Protein AF-A0AA38KMN7-F1 (afdb_monomer)

Nearest PDB structures (foldseek):
  5x11-assembly4_H  TM=2.364E-01  e=4.241E+00  Bacillus spizizenii str. W23
  5x11-assembly4_G  TM=2.340E-01  e=4.500E+00  Bacillus spizizenii str. W23
  3rpu-assembly1_B  TM=2.232E-01  e=5.705E+00  Escherichia coli K-12

Foldseek 3Di:
DDDDDDDDDDDDDDDDDDDDDDDDPDPPDDPPPPPPPDPPPPPPLPQDVLVVVQCVPPVDAALLCQQSVNSVVCVVCVVVFDWDWDDDDVDPGTDIGGDRVSSCVVVVPDPPDSDPPDQPVRLLRSLVRLLQSQLVVAPVRCPGPSNVVSCVPRVPLVPDPCSNVPPDD

Structure (mmCIF, N/CA/C/O backbone):
data_AF-A0AA38KMN7-F1
#
_entry.id   AF-A0AA38KMN7-F1
#
loop_
_atom_site.group_PDB
_atom_site.id
_atom_site.type_symbol
_atom_site.label_atom_id
_atom_site.label_alt_id
_atom_site.label_comp_id
_atom_site.label_asym_id
_atom_site.label_entity_id
_atom_site.label_seq_id
_atom_site.pdbx_PDB_ins_code
_atom_site.Cartn_x
_atom_site.Cartn_y
_atom_site.Cartn_z
_atom_site.occupancy
_atom_site.B_iso_or_equiv
_atom_site.auth_seq_id
_atom_site.auth_comp_id
_atom_site.auth_asym_id
_atom_site.auth_atom_id
_atom_site.pdbx_PDB_model_num
ATOM 1 N N . MET A 1 1 ? 8.235 51.563 -58.620 1.00 42.62 1 MET A N 1
ATOM 2 C CA . MET A 1 1 ? 7.750 52.907 -58.249 1.00 42.62 1 MET A CA 1
ATOM 3 C C . MET A 1 1 ? 6.509 52.682 -57.406 1.00 42.62 1 MET A C 1
ATOM 5 O O . MET A 1 1 ? 5.673 51.881 -57.804 1.00 42.62 1 MET A O 1
ATOM 9 N N . ASN A 1 2 ? 6.554 53.211 -56.188 1.00 40.03 2 ASN A N 1
ATOM 10 C CA . ASN A 1 2 ? 5.816 52.773 -55.005 1.00 40.03 2 ASN A CA 1
ATOM 11 C C . ASN A 1 2 ? 4.411 53.371 -54.884 1.00 40.03 2 ASN A C 1
ATOM 13 O O . ASN A 1 2 ? 4.081 54.336 -55.563 1.00 40.03 2 ASN A O 1
ATOM 17 N N . GLU A 1 3 ? 3.700 52.816 -53.896 1.00 32.12 3 GLU A N 1
ATOM 18 C CA . GLU A 1 3 ? 2.621 53.444 -53.123 1.00 32.12 3 GLU A CA 1
ATOM 19 C C . GLU A 1 3 ? 1.253 53.500 -53.803 1.00 32.12 3 GLU A C 1
ATOM 21 O O . GLU A 1 3 ? 0.739 54.541 -54.200 1.00 32.12 3 GLU A O 1
ATOM 26 N N . ALA A 1 4 ? 0.627 52.319 -53.826 1.00 40.41 4 ALA A N 1
ATOM 27 C CA . ALA A 1 4 ? -0.819 52.154 -53.847 1.00 40.41 4 ALA A CA 1
ATOM 28 C C . ALA A 1 4 ? -1.453 52.866 -52.637 1.00 40.41 4 ALA A C 1
ATOM 30 O O . ALA A 1 4 ? -1.522 52.346 -51.526 1.00 40.41 4 ALA A O 1
ATOM 31 N N . GLU A 1 5 ? -1.811 54.121 -52.875 1.00 42.56 5 GLU A N 1
ATOM 32 C CA . GLU A 1 5 ? -3.175 54.629 -52.783 1.00 42.56 5 GLU A CA 1
ATOM 33 C C . GLU A 1 5 ? -4.096 54.053 -51.694 1.00 42.56 5 GLU A C 1
ATOM 35 O O . GLU A 1 5 ? -4.617 52.944 -51.764 1.00 42.56 5 GLU A O 1
ATOM 40 N N . MET A 1 6 ? -4.431 54.980 -50.797 1.00 40.53 6 MET A N 1
ATOM 41 C CA . MET A 1 6 ? -5.802 55.314 -50.413 1.00 40.53 6 MET A CA 1
ATOM 42 C C . MET A 1 6 ? -6.586 54.296 -49.586 1.00 40.53 6 MET A C 1
ATOM 44 O O . MET A 1 6 ? -7.405 53.505 -50.046 1.00 40.53 6 MET A O 1
ATOM 48 N N . GLN A 1 7 ? -6.474 54.541 -48.284 1.00 36.19 7 GLN A N 1
ATOM 49 C CA . GLN A 1 7 ? -7.618 54.619 -47.386 1.00 36.19 7 GLN A CA 1
ATOM 50 C C . GLN A 1 7 ? -8.890 55.184 -48.059 1.00 36.19 7 GLN A C 1
ATOM 52 O O . GLN A 1 7 ? -8.875 56.278 -48.618 1.00 36.19 7 GLN A O 1
ATOM 57 N N . GLY A 1 8 ? -10.013 54.494 -47.838 1.00 34.53 8 GLY A N 1
ATOM 58 C CA . GLY A 1 8 ? -11.293 55.135 -47.526 1.00 34.53 8 GLY A CA 1
ATOM 59 C C . GLY A 1 8 ? -12.229 55.476 -48.689 1.00 34.53 8 GLY A C 1
ATOM 60 O O . GLY A 1 8 ? -12.079 56.507 -49.334 1.00 34.53 8 GLY A O 1
ATOM 61 N N . LYS A 1 9 ? -13.293 54.675 -48.836 1.00 37.09 9 LYS A N 1
ATOM 62 C CA . LYS A 1 9 ? -14.681 55.083 -49.164 1.00 37.09 9 LYS A CA 1
ATOM 63 C C . LYS A 1 9 ? -15.551 53.820 -49.150 1.00 37.09 9 LYS A C 1
ATOM 65 O O . LYS A 1 9 ? -15.347 52.914 -49.942 1.00 37.09 9 LYS A O 1
ATOM 70 N N . LEU A 1 10 ? -16.310 53.576 -48.085 1.00 33.34 10 LEU A N 1
ATOM 71 C CA . LEU A 1 10 ? -17.665 54.094 -47.861 1.00 33.34 10 LEU A CA 1
ATOM 72 C C . LEU A 1 10 ? -18.631 53.708 -48.997 1.00 33.34 10 LEU A C 1
ATOM 74 O O . LEU A 1 10 ? -18.662 54.369 -50.025 1.00 33.34 10 LEU A O 1
ATOM 78 N N . LEU A 1 11 ? -19.372 52.625 -48.726 1.00 37.22 11 LEU A N 1
ATOM 79 C CA . LEU A 1 11 ? -20.809 52.382 -48.942 1.00 37.22 11 LEU A CA 1
ATOM 80 C C . LEU A 1 11 ? -21.516 52.912 -50.201 1.00 37.22 11 LEU A C 1
ATOM 82 O O . LEU A 1 11 ? -21.363 54.064 -50.587 1.00 37.22 11 LEU A O 1
ATOM 86 N N . SER A 1 12 ? -22.497 52.092 -50.619 1.00 32.94 12 SER A N 1
ATOM 87 C CA . SER A 1 12 ? -23.646 52.357 -51.511 1.00 32.94 12 SER A CA 1
ATOM 88 C C . SER A 1 12 ? -23.456 51.695 -52.884 1.00 32.94 12 SER A C 1
ATOM 90 O O . SER A 1 12 ? -22.410 51.853 -53.491 1.00 32.94 12 SER A O 1
ATOM 92 N N . GLN A 1 13 ? -24.362 50.892 -53.444 1.00 34.06 13 GLN A N 1
ATOM 93 C CA . GLN A 1 13 ? -25.831 50.910 -53.438 1.00 34.06 13 GLN A CA 1
ATOM 94 C C . GLN A 1 13 ? -26.278 49.524 -53.974 1.00 34.06 13 GLN A C 1
ATOM 96 O O . GLN A 1 13 ? -25.693 49.028 -54.928 1.00 34.06 13 GLN A O 1
ATOM 101 N N . MET A 1 14 ? -27.095 48.756 -53.253 1.00 33.84 14 MET A N 1
ATOM 102 C CA . MET A 1 14 ? -28.561 48.649 -53.372 1.00 33.84 14 MET A CA 1
ATOM 103 C C . MET A 1 14 ? -29.121 47.782 -54.518 1.00 33.84 14 MET A C 1
ATOM 105 O O . MET A 1 14 ? -28.793 47.958 -55.682 1.00 33.84 14 MET A O 1
ATOM 109 N N . ALA A 1 15 ? -30.119 46.991 -54.099 1.00 31.84 15 ALA A N 1
ATOM 110 C CA . ALA A 1 15 ? -31.251 46.418 -54.832 1.00 31.84 15 ALA A CA 1
ATOM 111 C C . ALA A 1 15 ? -31.079 45.037 -55.495 1.00 31.84 15 ALA A C 1
ATOM 113 O O . ALA A 1 15 ? -30.426 44.872 -56.516 1.00 31.84 15 ALA A O 1
ATOM 114 N N . GLY A 1 16 ? -31.804 44.059 -54.943 1.00 29.39 16 GLY A N 1
ATOM 115 C CA . GLY A 1 16 ? -32.098 42.787 -55.598 1.00 29.39 16 GLY A CA 1
ATOM 116 C C . GLY A 1 16 ? -32.792 41.816 -54.652 1.00 29.39 16 GLY A C 1
ATOM 117 O O . GLY A 1 16 ? -32.138 41.160 -53.852 1.00 29.39 16 GLY A O 1
ATOM 118 N N . ALA A 1 17 ? -34.123 41.779 -54.702 1.00 33.59 17 ALA A N 1
ATOM 119 C CA . ALA A 1 17 ? -34.976 40.922 -53.890 1.00 33.59 17 ALA A CA 1
ATOM 120 C C . ALA A 1 17 ? -34.767 39.417 -54.158 1.00 33.59 17 ALA A C 1
ATOM 122 O O . ALA A 1 17 ? -34.428 38.998 -55.261 1.00 33.59 17 ALA A O 1
ATOM 123 N N . ASN A 1 18 ? -35.028 38.632 -53.112 1.00 38.75 18 ASN A N 1
ATOM 124 C CA . ASN A 1 18 ? -35.025 37.169 -53.048 1.00 38.75 18 ASN A CA 1
ATOM 125 C C . ASN A 1 18 ? -36.004 36.541 -54.070 1.00 38.75 18 ASN A C 1
ATOM 1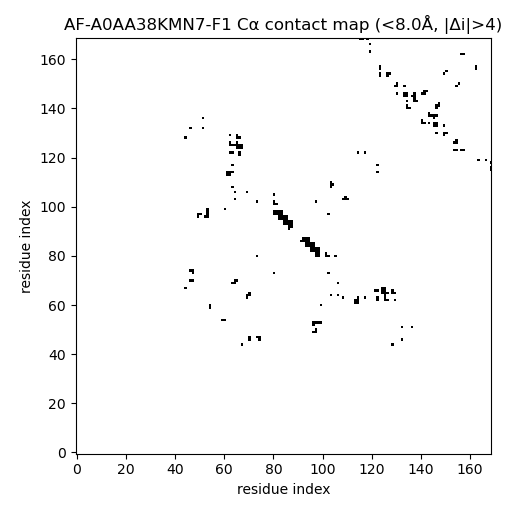27 O O . ASN A 1 18 ? -37.079 37.104 -54.299 1.00 38.75 18 ASN A O 1
ATOM 131 N N . PRO A 1 19 ? -35.727 35.325 -54.569 1.00 40.94 19 PRO A N 1
ATOM 132 C CA . PRO A 1 19 ? -36.668 34.258 -54.240 1.00 40.94 19 PRO A CA 1
ATOM 133 C C . PRO A 1 19 ? -35.997 32.931 -53.861 1.00 40.94 19 PRO A C 1
ATOM 135 O O . PRO A 1 19 ? -34.820 32.680 -54.088 1.00 40.94 19 PRO A O 1
ATOM 138 N N . ALA A 1 20 ? -36.821 32.118 -53.212 1.00 40.09 20 ALA A N 1
ATOM 139 C CA . ALA A 1 20 ? -36.508 30.957 -52.400 1.00 40.09 20 ALA A CA 1
ATOM 140 C C . ALA A 1 20 ? -35.994 29.709 -53.145 1.00 40.09 20 ALA A C 1
ATOM 142 O O . ALA A 1 20 ? -36.141 29.585 -54.357 1.00 40.09 20 ALA A O 1
ATOM 143 N N . ALA A 1 21 ? -35.575 28.747 -52.306 1.00 37.12 21 ALA A N 1
ATOM 144 C CA . ALA A 1 21 ? -35.246 27.340 -52.565 1.00 37.12 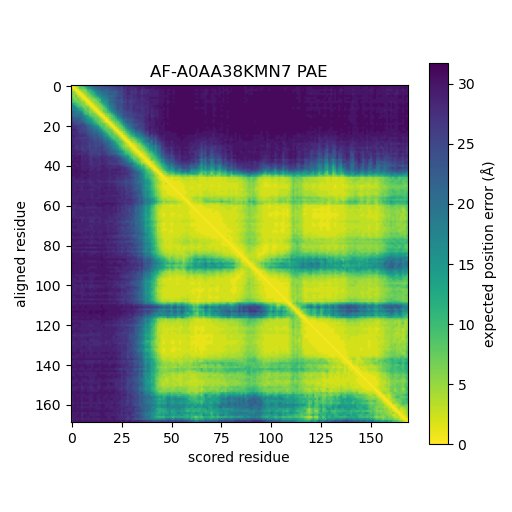21 ALA A CA 1
ATOM 145 C C . ALA A 1 21 ? -33.862 27.138 -53.217 1.00 37.12 21 ALA A C 1
ATOM 147 O O . ALA A 1 21 ? -33.531 27.760 -54.209 1.00 37.12 21 ALA A O 1
ATOM 148 N N . ASP A 1 22 ? -32.957 26.317 -52.689 1.00 34.12 22 ASP A N 1
ATOM 149 C CA . ASP A 1 22 ? -33.220 24.966 -52.223 1.00 34.12 22 ASP A CA 1
ATOM 150 C C . ASP A 1 22 ? -32.118 24.429 -51.291 1.00 34.12 22 ASP A C 1
ATOM 152 O O . ASP A 1 22 ? -31.013 24.955 -51.176 1.00 34.12 22 ASP A O 1
ATOM 156 N N . ARG A 1 23 ? -32.481 23.357 -50.598 1.00 44.16 23 ARG A N 1
ATOM 157 C CA . ARG A 1 23 ? -31.772 22.652 -49.525 1.00 44.16 23 ARG A CA 1
ATOM 158 C C . ARG A 1 23 ? -30.311 22.277 -49.834 1.00 44.16 23 ARG A C 1
ATOM 160 O O . ARG A 1 23 ? -30.047 21.553 -50.786 1.00 44.16 23 ARG A O 1
ATOM 167 N N . ALA A 1 24 ? -29.421 22.534 -48.874 1.00 36.22 24 ALA A N 1
ATOM 168 C CA . ALA A 1 24 ? -28.337 21.608 -48.532 1.00 36.22 24 ALA A CA 1
ATOM 169 C C . ALA A 1 24 ? -28.019 21.716 -47.034 1.00 36.22 24 ALA A C 1
ATOM 171 O O . ALA A 1 24 ? -27.332 22.617 -46.562 1.00 36.22 24 ALA A O 1
ATOM 172 N N . ASN A 1 25 ? -28.581 20.779 -46.278 1.00 46.81 25 ASN A N 1
ATOM 173 C CA . ASN A 1 25 ? -28.380 20.609 -44.849 1.00 46.81 25 ASN A CA 1
ATOM 174 C C . ASN A 1 25 ? -27.016 19.927 -44.635 1.00 46.81 25 ASN A C 1
ATOM 176 O O . ASN A 1 25 ? -26.953 18.714 -44.456 1.00 46.81 25 ASN A O 1
ATOM 180 N N . SER A 1 26 ? -25.916 20.677 -44.726 1.00 42.91 26 SER A N 1
ATOM 181 C CA . SER A 1 26 ? -24.588 20.167 -44.372 1.00 42.91 26 SER A CA 1
ATOM 182 C C . SER A 1 26 ? -24.282 20.573 -42.938 1.00 42.91 26 SER A C 1
ATOM 184 O O . SER A 1 26 ? -23.766 21.660 -42.684 1.00 42.91 26 SER A O 1
ATOM 186 N N . LYS A 1 27 ? -24.623 19.697 -41.988 1.00 53.38 27 LYS A N 1
ATOM 187 C CA . LYS A 1 27 ? -24.050 19.752 -40.641 1.00 53.38 27 LYS A CA 1
ATOM 188 C C . LYS A 1 27 ? -22.546 19.521 -40.790 1.00 53.38 27 LYS A C 1
ATOM 190 O O . LYS A 1 27 ? -22.113 18.377 -40.892 1.00 53.38 27 LYS A O 1
ATOM 195 N N . LEU A 1 28 ? -21.768 20.600 -40.861 1.00 47.75 28 LEU A N 1
ATOM 196 C CA . LEU A 1 28 ? -20.337 20.537 -40.588 1.00 47.75 28 LEU A CA 1
ATOM 197 C C . LEU A 1 28 ? -20.199 19.965 -39.176 1.00 47.75 28 LEU A C 1
ATOM 199 O O . LEU A 1 28 ? -20.682 20.570 -38.222 1.00 47.75 28 LEU A O 1
ATOM 203 N N . MET A 1 29 ? -19.642 18.760 -39.063 1.00 51.09 29 MET A N 1
ATOM 204 C CA . MET A 1 29 ? -19.222 18.255 -37.763 1.00 51.09 29 MET A CA 1
ATOM 205 C C . MET A 1 29 ? -18.101 19.157 -37.264 1.00 51.09 29 MET A C 1
ATOM 207 O O . MET A 1 29 ? -17.187 19.482 -38.028 1.00 51.09 29 MET A O 1
ATOM 211 N N . ASP A 1 30 ? -18.193 19.560 -36.000 1.00 51.88 30 ASP A N 1
ATOM 212 C CA . ASP A 1 30 ? -17.097 20.238 -35.325 1.00 51.88 30 ASP A CA 1
ATOM 213 C C . ASP A 1 30 ? -15.829 19.374 -35.442 1.00 51.88 30 ASP A C 1
ATOM 215 O O . ASP A 1 30 ? -15.923 18.139 -35.395 1.00 51.88 30 ASP A O 1
ATOM 219 N N . PRO A 1 31 ? -14.646 19.982 -35.641 1.00 49.62 31 PRO A N 1
ATOM 220 C CA . PRO A 1 31 ? -13.407 19.230 -35.726 1.00 49.62 31 PRO A CA 1
ATOM 221 C C . PRO A 1 31 ? -13.251 18.391 -34.458 1.00 49.62 31 PRO A C 1
ATOM 223 O O . PRO A 1 31 ? -13.385 18.903 -33.345 1.00 49.62 31 PRO A O 1
ATOM 226 N N . ILE A 1 32 ? -12.986 17.095 -34.639 1.00 54.16 32 ILE A N 1
ATOM 227 C CA . ILE A 1 32 ? -12.626 16.199 -33.544 1.00 54.16 32 ILE A CA 1
ATOM 228 C C . ILE A 1 32 ? -11.346 16.774 -32.947 1.00 54.16 32 ILE A C 1
ATOM 230 O O . ILE A 1 32 ? -10.268 16.655 -33.525 1.00 54.16 32 ILE A O 1
ATOM 234 N N . VAL A 1 33 ? -11.480 17.454 -31.812 1.00 51.53 33 VAL A N 1
ATOM 235 C CA . VAL A 1 33 ? -10.340 17.776 -30.969 1.00 51.53 33 VAL A CA 1
ATOM 236 C C . VAL A 1 33 ? -9.884 16.431 -30.432 1.00 51.53 33 VAL A C 1
ATOM 238 O O . VAL A 1 33 ? -10.534 15.861 -29.555 1.00 51.53 33 VAL A O 1
ATOM 241 N N . GLU A 1 34 ? -8.813 15.881 -31.003 1.00 48.66 34 GLU A N 1
ATOM 242 C CA . GLU A 1 34 ? -8.078 14.819 -30.332 1.00 48.66 34 GLU A CA 1
ATOM 243 C C . GLU A 1 34 ? -7.700 15.370 -28.962 1.00 48.66 34 GLU A C 1
ATOM 245 O O . GLU A 1 34 ? -6.890 16.293 -28.834 1.00 48.66 34 GLU A O 1
ATOM 250 N N . HIS A 1 35 ? -8.353 14.846 -27.927 1.00 43.66 35 HIS A N 1
ATOM 251 C CA . HIS A 1 35 ? -7.867 15.001 -26.575 1.00 43.66 35 HIS A CA 1
ATOM 252 C C . HIS A 1 35 ? -6.520 14.284 -26.551 1.00 43.66 35 HIS A C 1
ATOM 254 O O . HIS A 1 35 ? -6.450 13.065 -26.417 1.00 43.66 35 HIS A O 1
ATOM 260 N N . VAL A 1 36 ? -5.448 15.045 -26.758 1.00 41.97 36 VAL A N 1
ATOM 261 C CA . VAL A 1 36 ? -4.100 14.597 -26.441 1.00 41.97 36 VAL A CA 1
ATOM 262 C C . VAL A 1 36 ? -4.098 14.433 -24.928 1.00 41.97 36 VAL A C 1
ATOM 264 O O . VAL A 1 36 ? -4.001 15.412 -24.186 1.00 41.97 36 VAL A O 1
ATOM 267 N N . GLU A 1 37 ? -4.336 13.208 -24.467 1.00 46.44 37 GLU A N 1
ATOM 268 C CA . GLU A 1 37 ? -4.103 12.851 -23.077 1.00 46.44 37 GLU A CA 1
ATOM 269 C C . GLU A 1 37 ? -2.630 13.139 -22.796 1.00 46.44 37 GLU A C 1
ATOM 271 O O . GLU A 1 37 ? -1.741 12.590 -23.447 1.00 46.44 37 GLU A O 1
ATOM 276 N N . ASP A 1 38 ? -2.377 14.074 -21.882 1.00 38.91 38 ASP A N 1
ATOM 277 C CA . ASP A 1 38 ? -1.032 14.417 -21.452 1.00 38.91 38 ASP A CA 1
ATOM 278 C C . ASP A 1 38 ? -0.374 13.145 -20.886 1.00 38.91 38 ASP A C 1
ATOM 280 O O . ASP A 1 38 ? -0.834 12.631 -19.863 1.00 38.91 38 ASP A O 1
ATOM 284 N N . PRO A 1 39 ? 0.699 12.614 -21.500 1.00 45.31 39 PRO A N 1
ATOM 285 C CA . PRO A 1 39 ? 1.374 11.418 -21.002 1.00 45.31 39 PRO A CA 1
ATOM 286 C C . PRO A 1 39 ? 2.034 11.641 -19.629 1.00 45.31 39 PRO A C 1
ATOM 288 O O . PRO A 1 39 ? 2.507 10.687 -19.010 1.00 45.31 39 PRO A O 1
ATOM 291 N N . THR A 1 40 ? 2.061 12.883 -19.127 1.00 40.91 40 THR A N 1
ATOM 292 C CA . THR A 1 40 ? 2.490 13.231 -17.768 1.00 40.91 40 THR A CA 1
ATOM 293 C C . THR A 1 40 ? 1.343 13.372 -16.769 1.00 40.91 40 THR A C 1
ATOM 295 O O . THR A 1 40 ? 1.611 13.556 -15.575 1.00 40.91 40 THR A O 1
ATOM 298 N N . ALA A 1 41 ? 0.082 13.232 -17.201 1.00 38.81 41 ALA A N 1
ATOM 299 C CA . ALA A 1 41 ? -1.056 13.157 -16.299 1.00 38.81 41 ALA A CA 1
ATOM 300 C C . ALA A 1 41 ? -0.879 11.933 -15.399 1.00 38.81 41 ALA A C 1
ATOM 302 O O . ALA A 1 41 ? -1.133 10.787 -15.772 1.00 38.81 41 ALA A O 1
ATOM 303 N N . VAL A 1 42 ? -0.393 12.184 -14.186 1.00 48.19 42 VAL A N 1
ATOM 304 C CA . VAL A 1 42 ? -0.304 11.182 -13.139 1.00 48.19 42 VAL A CA 1
ATOM 305 C C . VAL A 1 42 ? -1.721 10.681 -12.914 1.00 48.19 42 VAL A C 1
ATOM 307 O O . VAL A 1 42 ? -2.512 11.364 -12.268 1.00 48.19 42 VAL A O 1
ATOM 310 N N . ILE A 1 43 ? -2.044 9.493 -13.434 1.00 49.81 43 ILE A N 1
ATOM 311 C CA . ILE A 1 43 ? -3.249 8.776 -13.029 1.00 49.81 43 ILE A CA 1
ATOM 312 C C . ILE A 1 43 ? -3.146 8.679 -11.510 1.00 49.81 43 ILE A C 1
ATOM 314 O O . ILE A 1 43 ? -2.251 8.009 -10.970 1.00 49.81 43 ILE A O 1
ATOM 318 N N . GLU A 1 44 ? -3.981 9.447 -10.810 1.00 59.88 44 GLU A N 1
ATOM 319 C CA . GLU A 1 44 ? -3.976 9.451 -9.361 1.00 59.88 44 GLU A CA 1
ATOM 320 C C . GLU A 1 44 ? -4.539 8.104 -8.925 1.00 59.88 44 GLU A C 1
ATOM 322 O O . GLU A 1 44 ? -5.748 7.875 -8.880 1.00 59.88 44 GLU A O 1
ATOM 327 N N . VAL A 1 45 ? -3.635 7.169 -8.644 1.00 66.69 45 VAL A N 1
ATOM 328 C CA . VAL A 1 45 ? -3.999 5.904 -8.025 1.00 66.69 45 VAL A CA 1
ATOM 329 C C . VAL A 1 45 ? -4.654 6.240 -6.689 1.00 66.69 45 VAL A C 1
ATOM 331 O O . VAL A 1 45 ? -4.007 6.692 -5.744 1.00 66.69 45 VAL A O 1
ATOM 334 N N . ASN A 1 46 ? -5.974 6.071 -6.641 1.00 82.25 46 ASN A N 1
ATOM 335 C CA . ASN A 1 46 ? -6.780 6.358 -5.464 1.00 82.25 46 ASN A CA 1
ATOM 336 C C . ASN A 1 46 ? -6.570 5.251 -4.419 1.00 82.25 46 ASN A C 1
ATOM 338 O O . ASN A 1 46 ? -7.244 4.216 -4.431 1.00 82.25 46 ASN A O 1
ATOM 342 N N . ILE A 1 47 ? -5.576 5.439 -3.556 1.00 89.06 47 ILE A N 1
ATOM 343 C CA . ILE A 1 47 ? -5.257 4.507 -2.474 1.00 89.06 47 ILE A CA 1
ATOM 344 C C . ILE A 1 47 ? -6.352 4.612 -1.399 1.00 89.06 47 ILE A C 1
ATOM 346 O O . ILE A 1 47 ? -6.568 5.709 -0.878 1.00 89.06 47 ILE A O 1
ATOM 350 N N . PRO A 1 48 ? -7.045 3.510 -1.043 1.00 90.75 48 PRO A N 1
ATOM 351 C CA . PRO A 1 48 ? -8.108 3.548 -0.043 1.00 90.75 48 PRO A CA 1
ATOM 352 C C . PRO A 1 48 ? -7.639 4.158 1.283 1.00 90.75 48 PRO A C 1
ATOM 354 O O . PRO A 1 48 ? -6.639 3.722 1.855 1.00 90.75 48 PRO A O 1
ATOM 357 N N . HIS A 1 49 ? -8.389 5.130 1.811 1.00 90.00 49 HIS A N 1
ATOM 358 C CA . HIS A 1 49 ? -8.071 5.798 3.079 1.00 90.00 49 HIS A CA 1
ATOM 359 C C . HIS A 1 49 ? -7.893 4.805 4.245 1.00 90.00 49 HIS A C 1
ATOM 361 O O . HIS A 1 49 ? -7.038 4.985 5.107 1.00 90.00 49 HIS A O 1
ATOM 367 N N . GLN A 1 50 ? -8.624 3.692 4.226 1.00 91.12 50 GLN A N 1
ATOM 368 C CA . GLN A 1 50 ? -8.532 2.620 5.213 1.00 91.12 50 GLN A CA 1
ATOM 369 C C . GLN A 1 50 ? -7.136 1.977 5.277 1.00 91.12 50 GLN A C 1
ATOM 371 O O . GLN A 1 50 ? -6.734 1.518 6.345 1.00 91.12 50 GLN A O 1
ATOM 376 N N . LEU A 1 51 ? -6.372 1.974 4.175 1.00 92.81 51 LEU A N 1
ATOM 377 C CA . LEU A 1 51 ? -4.973 1.533 4.192 1.00 92.81 51 LEU A CA 1
ATOM 378 C C . LEU A 1 51 ? -4.085 2.523 4.959 1.00 92.81 51 LEU A C 1
ATOM 380 O O . LEU A 1 51 ? -3.184 2.095 5.678 1.00 92.81 51 LEU A O 1
ATOM 384 N N . HIS A 1 52 ? -4.363 3.830 4.872 1.00 90.25 52 HIS A N 1
ATOM 385 C CA . HIS A 1 52 ? -3.658 4.842 5.666 1.00 90.25 52 HIS A CA 1
ATOM 386 C C . HIS A 1 52 ? -3.950 4.682 7.162 1.00 90.25 52 HIS A C 1
ATOM 388 O O . HIS A 1 52 ? -3.020 4.726 7.967 1.00 90.25 52 HIS A O 1
ATOM 394 N N . GLU A 1 53 ? -5.210 4.434 7.533 1.00 88.50 53 GLU A N 1
ATOM 395 C CA . GLU A 1 53 ? -5.591 4.166 8.925 1.00 88.50 53 GLU A CA 1
ATOM 396 C C . GLU A 1 53 ? -4.943 2.884 9.457 1.00 88.50 53 GLU A C 1
ATOM 398 O O . GLU A 1 53 ? -4.353 2.889 10.537 1.00 88.50 53 GLU A O 1
ATOM 403 N N . MET A 1 54 ? -4.964 1.802 8.676 1.00 89.56 54 MET A N 1
ATOM 404 C CA . MET A 1 54 ? -4.305 0.544 9.033 1.00 89.56 54 MET A CA 1
ATOM 405 C C . MET A 1 54 ? -2.792 0.732 9.241 1.00 89.56 54 MET A C 1
ATOM 407 O O . MET A 1 54 ? -2.224 0.221 10.210 1.00 89.56 54 MET A O 1
ATOM 411 N N . ALA A 1 55 ? -2.125 1.512 8.389 1.00 89.81 55 ALA A N 1
ATOM 412 C CA . ALA A 1 55 ? -0.687 1.748 8.498 1.00 89.81 55 ALA A CA 1
ATOM 413 C C . ALA A 1 55 ? -0.276 2.609 9.704 1.00 89.81 55 ALA A C 1
ATOM 415 O O . ALA A 1 55 ? 0.910 2.705 10.010 1.00 89.81 55 ALA A O 1
ATOM 416 N N . LYS A 1 56 ? -1.212 3.217 10.443 1.00 85.94 56 LYS A N 1
ATOM 417 C CA . LYS A 1 56 ? -0.894 3.803 11.759 1.00 85.94 56 LYS A CA 1
ATOM 418 C C . LYS A 1 56 ? -0.511 2.731 12.792 1.00 85.94 56 LYS A C 1
ATOM 420 O O . LYS A 1 56 ? 0.156 3.051 13.769 1.00 85.94 56 LYS A O 1
ATOM 425 N N . TYR A 1 57 ? -0.897 1.473 12.559 1.00 82.31 57 TYR A N 1
ATOM 426 C CA . TYR A 1 57 ? -0.681 0.342 13.471 1.00 82.31 57 TYR A CA 1
ATOM 427 C C . TYR A 1 57 ? 0.326 -0.669 12.952 1.00 82.31 57 TYR A C 1
ATOM 429 O O . TYR A 1 57 ? 1.070 -1.267 13.727 1.00 82.31 57 TYR A O 1
ATOM 437 N N . HIS A 1 58 ? 0.355 -0.858 11.638 1.00 80.94 58 HIS A N 1
ATOM 438 C CA . HIS A 1 58 ? 1.331 -1.719 10.998 1.00 80.94 58 HIS A CA 1
ATOM 439 C C . HIS A 1 58 ? 2.570 -0.902 10.643 1.00 80.94 58 HIS A C 1
ATOM 441 O O . HIS A 1 58 ? 2.494 0.068 9.891 1.00 80.94 58 HIS A O 1
ATOM 447 N N . ARG A 1 59 ? 3.731 -1.313 11.174 1.00 74.06 59 ARG A N 1
ATOM 448 C CA . ARG A 1 59 ? 5.026 -0.685 10.856 1.00 74.06 59 ARG A CA 1
ATOM 449 C C . ARG A 1 59 ? 5.327 -0.742 9.354 1.00 74.06 59 ARG A C 1
ATOM 451 O O . ARG A 1 59 ? 5.993 0.151 8.844 1.00 74.06 59 ARG A O 1
ATOM 458 N N . TYR A 1 60 ? 4.838 -1.778 8.680 1.00 81.69 60 TYR A N 1
ATOM 459 C CA . TYR A 1 60 ? 5.070 -2.043 7.270 1.00 81.69 60 TYR A CA 1
ATOM 460 C C . TYR A 1 60 ? 3.838 -2.709 6.643 1.00 81.69 60 TYR A C 1
ATOM 462 O O . TYR A 1 60 ? 3.189 -3.529 7.297 1.00 81.69 60 TYR A O 1
ATOM 470 N N . LEU A 1 61 ? 3.534 -2.356 5.391 1.00 89.69 61 LEU A N 1
ATOM 471 C CA . LEU A 1 61 ? 2.534 -3.026 4.560 1.00 89.69 61 LEU A CA 1
ATOM 472 C C . LEU A 1 61 ? 3.239 -3.664 3.353 1.00 89.69 61 LEU A C 1
ATOM 474 O O . LEU A 1 61 ? 3.989 -2.952 2.687 1.00 89.69 61 LEU A O 1
ATOM 478 N N . PRO A 1 62 ? 3.000 -4.952 3.045 1.00 90.31 62 PRO A N 1
ATOM 479 C CA . PRO A 1 62 ? 3.643 -5.629 1.922 1.00 90.31 62 PRO A CA 1
ATOM 480 C C . PRO A 1 62 ? 3.473 -4.906 0.589 1.00 90.31 62 PRO A C 1
ATOM 482 O O . PRO A 1 62 ? 2.361 -4.522 0.216 1.00 90.31 62 PRO A O 1
ATOM 485 N N . LEU A 1 63 ? 4.576 -4.781 -0.153 1.00 90.19 63 LEU A N 1
ATOM 486 C CA . LEU A 1 63 ? 4.615 -4.107 -1.447 1.00 90.19 63 LEU A CA 1
ATOM 487 C C . LEU A 1 63 ? 3.580 -4.662 -2.444 1.00 90.19 63 LEU A C 1
ATOM 489 O O . LEU A 1 63 ? 2.911 -3.848 -3.084 1.00 90.19 63 LEU A O 1
ATOM 493 N N . PRO A 1 64 ? 3.332 -5.989 -2.541 1.00 92.00 64 PRO A N 1
ATOM 494 C CA . PRO A 1 64 ? 2.333 -6.528 -3.465 1.00 92.00 64 PRO A CA 1
ATOM 495 C C . PRO A 1 64 ? 0.912 -5.971 -3.288 1.00 92.00 64 PRO A C 1
ATOM 497 O O . PRO A 1 64 ? 0.152 -5.941 -4.258 1.00 92.00 64 PRO A O 1
ATOM 500 N N . ILE A 1 65 ? 0.541 -5.467 -2.101 1.00 93.31 65 ILE A N 1
ATOM 501 C CA . ILE A 1 65 ? -0.758 -4.797 -1.878 1.00 93.31 65 ILE A CA 1
ATOM 502 C C . ILE A 1 65 ? -0.926 -3.591 -2.816 1.00 93.31 65 ILE A C 1
ATOM 504 O O . ILE A 1 65 ? -2.043 -3.270 -3.215 1.00 93.31 65 ILE A O 1
ATOM 508 N N . PHE A 1 66 ? 0.179 -2.946 -3.194 1.00 93.25 66 PHE A N 1
ATOM 509 C CA . PHE A 1 66 ? 0.202 -1.681 -3.922 1.00 93.25 66 PHE A CA 1
ATOM 510 C C . PHE A 1 66 ? 0.240 -1.8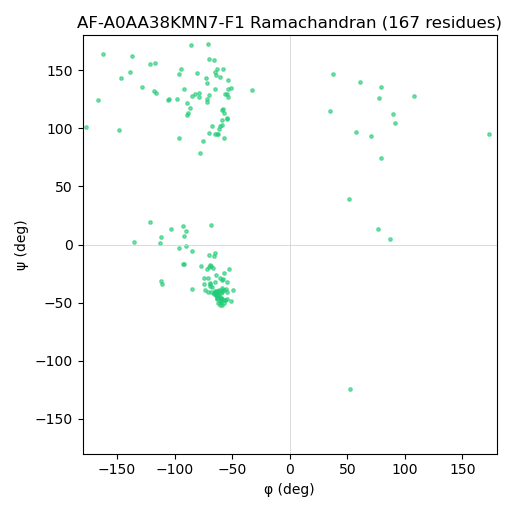33 -5.444 1.00 93.25 66 PHE A C 1
ATOM 512 O O . PHE A 1 66 ? 0.341 -0.831 -6.148 1.00 93.25 66 PHE A O 1
ATOM 519 N N . THR A 1 67 ? 0.109 -3.047 -5.982 1.00 92.25 67 THR A N 1
ATOM 520 C CA . THR A 1 67 ? -0.183 -3.200 -7.416 1.00 92.25 67 THR A CA 1
ATOM 521 C C . THR A 1 67 ? -1.570 -2.630 -7.731 1.00 92.25 67 THR A C 1
ATOM 523 O O . THR A 1 67 ? -2.478 -2.700 -6.899 1.00 92.25 67 THR A O 1
ATOM 526 N N . ASP A 1 68 ? -1.775 -2.092 -8.937 1.00 92.56 68 ASP A N 1
ATOM 527 C CA . ASP A 1 68 ? -3.046 -1.427 -9.283 1.00 92.56 68 ASP A CA 1
ATOM 528 C C . ASP A 1 68 ? -4.248 -2.370 -9.139 1.00 92.56 68 ASP A C 1
ATOM 530 O O . ASP A 1 68 ? -5.292 -1.980 -8.615 1.00 92.56 68 ASP A O 1
ATOM 534 N N . ASN A 1 69 ? -4.077 -3.637 -9.531 1.00 92.31 69 ASN A N 1
ATOM 535 C CA . ASN A 1 69 ? -5.115 -4.663 -9.416 1.00 92.31 69 ASN A CA 1
ATOM 536 C C . ASN A 1 69 ? -5.490 -4.928 -7.954 1.00 92.31 69 ASN A C 1
ATOM 538 O O . ASN A 1 69 ? -6.672 -5.045 -7.633 1.00 92.31 69 ASN A O 1
ATOM 542 N N . ASN A 1 70 ? -4.500 -4.992 -7.063 1.00 93.69 70 ASN A N 1
ATOM 543 C CA . ASN A 1 70 ? -4.737 -5.270 -5.651 1.00 93.69 70 ASN A CA 1
ATOM 544 C C . ASN A 1 70 ? -5.351 -4.060 -4.941 1.00 93.69 70 ASN A C 1
ATOM 546 O O . ASN A 1 70 ? -6.298 -4.221 -4.173 1.00 93.69 70 ASN A O 1
ATOM 550 N N . LEU A 1 71 ? -4.912 -2.841 -5.264 1.00 94.50 71 LEU A N 1
ATOM 551 C CA . LEU A 1 71 ? -5.544 -1.618 -4.763 1.00 94.50 71 LEU A CA 1
ATOM 552 C C . LEU A 1 71 ? -6.997 -1.493 -5.237 1.00 94.50 71 LEU A C 1
ATOM 554 O O . LEU A 1 71 ? -7.871 -1.119 -4.450 1.00 94.50 71 LEU A O 1
ATOM 558 N N . LEU A 1 72 ? -7.273 -1.839 -6.498 1.00 93.56 72 LEU A N 1
ATOM 559 C CA . LEU A 1 72 ? -8.630 -1.882 -7.039 1.00 93.56 72 LEU A CA 1
ATOM 560 C C . LEU A 1 72 ? -9.481 -2.945 -6.332 1.00 93.56 72 LEU A C 1
ATOM 562 O O . LEU A 1 72 ? -10.622 -2.663 -5.962 1.00 93.56 72 LEU A O 1
ATOM 566 N N . TYR A 1 73 ? -8.926 -4.13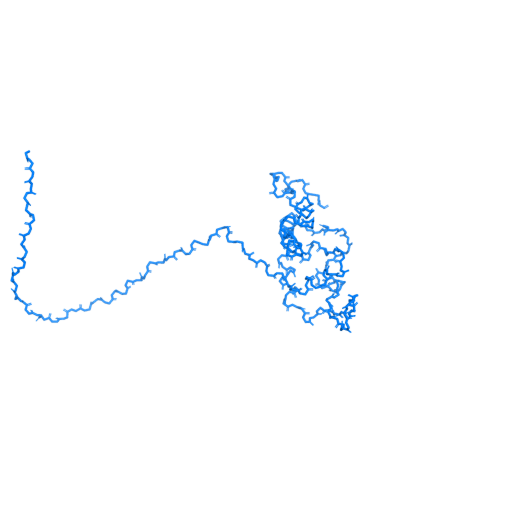8 -6.097 1.00 93.88 73 TYR A N 1
ATOM 567 C CA . TYR A 1 73 ? -9.608 -5.194 -5.354 1.00 93.88 73 TYR A CA 1
ATOM 568 C C . TYR A 1 73 ? -9.982 -4.727 -3.950 1.00 93.88 73 TYR A C 1
ATOM 570 O O . TYR A 1 73 ? -11.153 -4.813 -3.579 1.00 93.88 73 TYR A O 1
ATOM 578 N N . VAL A 1 74 ? -9.013 -4.193 -3.196 1.00 93.69 74 VAL A N 1
ATOM 579 C CA . VAL A 1 74 ? -9.234 -3.694 -1.834 1.00 93.69 74 VAL A CA 1
ATOM 580 C C . VAL A 1 74 ? -10.331 -2.642 -1.844 1.00 93.69 74 VAL A C 1
ATOM 582 O O . VAL A 1 74 ? -11.268 -2.760 -1.063 1.00 93.69 74 VAL A O 1
ATOM 585 N N . ARG A 1 75 ? -10.275 -1.669 -2.763 1.00 92.69 75 ARG A N 1
ATOM 586 C CA . ARG A 1 75 ? -11.291 -0.613 -2.895 1.00 92.69 75 ARG A CA 1
ATOM 587 C C . ARG A 1 75 ? -12.698 -1.181 -3.090 1.00 92.69 75 ARG A C 1
ATOM 589 O O . ARG A 1 75 ? -13.623 -0.761 -2.401 1.00 92.69 75 ARG A O 1
ATOM 596 N N . ASN A 1 76 ? -12.851 -2.141 -3.998 1.00 93.31 76 ASN A N 1
ATOM 597 C CA . ASN A 1 76 ? -14.154 -2.703 -4.361 1.00 93.31 76 ASN A CA 1
ATOM 598 C C . ASN A 1 76 ? -14.693 -3.694 -3.318 1.00 93.31 76 ASN A C 1
ATOM 600 O O . ASN A 1 76 ? -15.891 -3.971 -3.289 1.00 93.31 76 ASN A O 1
ATOM 604 N N . HIS A 1 77 ? -13.823 -4.221 -2.454 1.00 94.00 77 HIS A N 1
ATOM 605 C CA . HIS A 1 77 ? -14.154 -5.272 -1.496 1.00 94.00 77 HIS A CA 1
ATOM 606 C C . HIS A 1 77 ? -13.903 -4.881 -0.037 1.00 94.00 77 HIS A C 1
ATOM 608 O O . HIS A 1 77 ? -13.872 -5.759 0.823 1.00 94.00 77 HIS A O 1
ATOM 614 N N . LEU A 1 78 ? -13.803 -3.582 0.273 1.00 90.25 78 LEU A N 1
ATOM 615 C CA . LEU A 1 78 ? -13.601 -3.079 1.639 1.00 90.25 78 LEU A CA 1
ATOM 616 C C . LEU A 1 78 ? -14.578 -3.683 2.658 1.00 90.25 78 LEU A C 1
ATOM 618 O O . LEU A 1 78 ? -14.180 -4.000 3.772 1.00 90.25 78 LEU A O 1
ATOM 622 N N . SER A 1 79 ? -15.843 -3.877 2.277 1.00 91.44 79 SER A N 1
ATOM 623 C CA . SER A 1 79 ? -16.876 -4.454 3.149 1.00 91.44 79 SER A CA 1
ATOM 624 C C . SER A 1 79 ? -16.686 -5.943 3.451 1.00 91.44 79 SER A C 1
ATOM 626 O O . SER A 1 79 ? -17.260 -6.441 4.417 1.00 91.44 79 SER A O 1
ATOM 628 N N . LYS A 1 80 ? -15.904 -6.658 2.635 1.00 92.75 80 LYS A N 1
ATOM 629 C CA . LYS A 1 80 ? -15.600 -8.085 2.807 1.00 92.75 80 LYS A CA 1
ATOM 630 C C . LYS A 1 80 ? -14.332 -8.318 3.627 1.00 92.75 80 LYS A C 1
ATOM 632 O O . LYS A 1 80 ? -14.135 -9.428 4.108 1.00 92.75 80 LYS A O 1
ATOM 637 N N . ILE A 1 81 ? -13.495 -7.291 3.779 1.00 94.19 81 ILE A N 1
ATOM 638 C CA . ILE A 1 81 ? -12.251 -7.370 4.541 1.00 94.19 81 ILE A CA 1
ATOM 639 C C . ILE A 1 81 ? -12.583 -7.271 6.031 1.00 94.19 81 ILE A C 1
ATOM 641 O O . ILE A 1 81 ? -13.255 -6.338 6.482 1.00 94.19 81 ILE A O 1
ATOM 645 N N . LYS A 1 82 ? -12.099 -8.234 6.817 1.00 95.06 82 LYS A N 1
ATOM 646 C CA . LYS A 1 82 ? -12.291 -8.242 8.267 1.00 95.06 82 LYS A CA 1
ATOM 647 C C . LYS A 1 82 ? -11.679 -6.996 8.896 1.00 95.06 82 LYS A C 1
ATOM 649 O O . LYS A 1 82 ? -10.606 -6.530 8.512 1.00 95.06 82 LYS A O 1
ATOM 654 N N . THR A 1 83 ? -12.343 -6.501 9.934 1.00 94.31 83 THR A N 1
ATOM 655 C CA . THR A 1 83 ? -11.874 -5.354 10.708 1.00 94.31 83 THR A CA 1
ATOM 656 C C . THR A 1 83 ? -11.680 -5.701 12.174 1.00 94.31 83 THR A C 1
ATOM 658 O O . THR A 1 83 ? -12.298 -6.624 12.708 1.00 94.31 83 THR A O 1
ATOM 661 N N . LYS A 1 84 ? -10.815 -4.942 12.846 1.00 91.25 84 LYS A N 1
ATOM 662 C CA . LYS A 1 84 ? -10.615 -5.012 14.292 1.00 91.25 84 LYS A CA 1
ATOM 663 C C . LYS A 1 84 ? -10.730 -3.625 14.900 1.00 91.25 84 LYS A 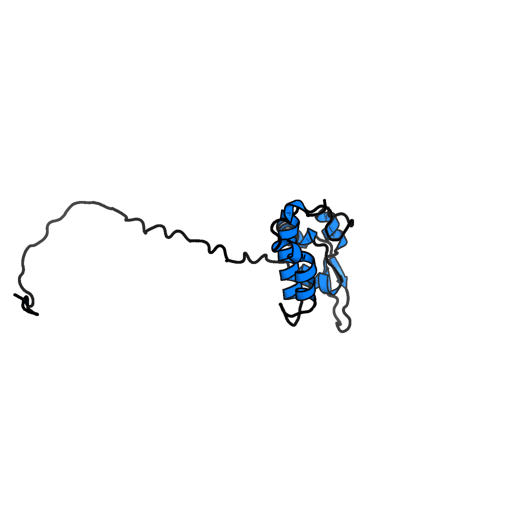C 1
ATOM 665 O O . LYS A 1 84 ? -10.142 -2.664 14.412 1.00 91.25 84 LYS A O 1
ATOM 670 N N . LYS A 1 85 ? -11.461 -3.553 16.014 1.00 91.12 85 LYS A N 1
ATOM 671 C CA . LYS A 1 85 ? -11.538 -2.351 16.843 1.00 91.12 85 LYS A CA 1
ATOM 672 C C . LYS A 1 85 ? -10.304 -2.238 17.722 1.00 91.12 85 LYS A C 1
ATOM 674 O O . LYS A 1 85 ? -9.960 -3.183 18.434 1.00 91.12 85 LYS A O 1
ATOM 679 N N . ILE A 1 86 ? -9.690 -1.069 17.720 1.00 85.38 86 ILE A N 1
ATOM 680 C CA . ILE A 1 86 ? -8.489 -0.769 18.490 1.00 85.38 86 ILE A CA 1
ATOM 681 C C . ILE A 1 86 ? -8.578 0.620 19.099 1.00 85.38 86 ILE A C 1
ATOM 683 O O . ILE A 1 86 ? -9.213 1.519 18.556 1.00 85.38 86 ILE A O 1
ATOM 687 N N . GLN A 1 87 ? -7.962 0.764 20.264 1.00 84.62 87 GLN A N 1
ATOM 688 C CA . GLN A 1 87 ? -7.930 2.012 21.006 1.00 84.62 87 GLN A CA 1
ATOM 689 C C . GLN A 1 87 ? -6.548 2.637 20.858 1.00 84.62 87 GLN A C 1
ATOM 691 O O . GLN A 1 87 ? -5.544 1.973 21.121 1.00 84.62 87 GLN A O 1
ATOM 696 N N . LEU A 1 88 ? -6.496 3.889 20.406 1.00 75.38 88 LEU A N 1
ATOM 697 C CA . LEU A 1 88 ? -5.238 4.623 20.314 1.00 75.38 88 LEU A CA 1
ATOM 698 C C . LEU A 1 88 ? -4.839 5.181 21.679 1.00 75.38 88 LEU A C 1
ATOM 700 O O . LEU A 1 88 ? -5.716 5.590 22.447 1.00 75.38 88 LEU A O 1
ATOM 704 N N . PRO A 1 89 ? -3.527 5.270 21.962 1.00 69.94 89 PRO A N 1
ATOM 705 C CA . PRO A 1 89 ? -3.046 6.128 23.031 1.00 69.94 89 PRO A CA 1
ATOM 706 C C . PRO A 1 89 ? -3.599 7.534 22.789 1.00 69.94 89 PRO A C 1
ATOM 708 O O . PRO A 1 89 ? -3.448 8.075 21.695 1.00 69.94 89 PRO A O 1
ATOM 711 N N . ASN A 1 90 ? -4.258 8.104 23.796 1.00 78.06 90 ASN A N 1
ATOM 712 C CA . ASN A 1 90 ? -4.891 9.430 23.754 1.00 78.06 90 ASN A CA 1
ATOM 713 C C . ASN A 1 90 ? -6.232 9.521 22.998 1.00 78.06 90 ASN A C 1
ATOM 715 O O . ASN A 1 90 ? -6.707 10.629 22.765 1.00 78.06 90 ASN A O 1
ATOM 719 N N . MET A 1 91 ? -6.878 8.397 22.658 1.00 77.94 91 MET A N 1
ATOM 720 C CA . MET A 1 91 ? -8.270 8.403 22.187 1.00 77.94 91 MET A CA 1
ATOM 721 C C . MET A 1 91 ? -9.192 7.620 23.124 1.00 77.94 91 MET A C 1
ATOM 723 O O . MET A 1 91 ? -8.929 6.476 23.508 1.00 77.94 91 MET A O 1
ATOM 727 N N . THR A 1 92 ? -10.315 8.245 23.468 1.00 80.62 92 THR A N 1
ATOM 728 C CA . THR A 1 92 ? -11.387 7.640 24.269 1.00 80.62 92 THR A CA 1
ATOM 729 C C . THR A 1 92 ? -12.201 6.635 23.455 1.00 80.62 92 THR A C 1
ATOM 731 O O . THR A 1 92 ? -12.724 5.668 24.005 1.00 80.62 92 THR A O 1
ATOM 734 N N . GLU A 1 93 ? -12.280 6.833 22.139 1.00 83.69 93 GLU A N 1
ATOM 735 C CA . GLU A 1 93 ? -13.043 5.987 21.225 1.00 83.69 93 GLU A CA 1
ATOM 736 C C . GLU A 1 93 ? -12.171 4.918 20.559 1.00 83.69 93 GLU A C 1
ATOM 738 O O . GLU A 1 93 ? -10.990 5.121 20.264 1.00 83.69 93 GLU A O 1
ATOM 743 N N . LYS A 1 94 ? -12.778 3.754 20.302 1.00 86.12 94 LYS A N 1
ATOM 744 C CA . LYS A 1 94 ? -12.151 2.690 19.513 1.00 86.12 94 LYS A CA 1
ATOM 745 C C . LYS A 1 94 ? -12.395 2.954 18.035 1.00 86.12 94 LYS A C 1
ATOM 747 O O . LYS A 1 94 ? -13.549 3.045 17.623 1.00 86.12 94 LYS A O 1
ATOM 752 N N . ILE A 1 95 ? -11.335 2.958 17.237 1.00 85.44 95 ILE A N 1
ATOM 753 C CA . ILE A 1 95 ? -11.447 3.012 15.779 1.00 85.44 95 ILE A CA 1
ATOM 754 C C . ILE A 1 95 ? -11.412 1.604 15.186 1.00 85.44 95 ILE A C 1
ATOM 756 O O . ILE A 1 95 ? -10.837 0.687 15.774 1.00 85.44 95 ILE A O 1
ATOM 760 N N . SER A 1 96 ? -12.061 1.420 14.039 1.00 88.69 96 SER A N 1
ATOM 761 C CA . SER A 1 96 ? -12.052 0.154 13.305 1.00 88.69 96 SER A CA 1
ATOM 762 C C . SER A 1 96 ? -11.011 0.217 12.194 1.00 88.69 96 SER A C 1
ATOM 764 O O . SER A 1 96 ? -11.075 1.117 11.360 1.00 88.69 96 SER A O 1
ATOM 766 N N . ILE A 1 97 ? -10.077 -0.732 12.163 1.00 90.56 97 ILE A N 1
ATOM 767 C CA . ILE A 1 97 ? -9.091 -0.858 11.082 1.00 90.56 97 ILE A CA 1
ATOM 768 C C . ILE A 1 97 ? -9.256 -2.173 10.337 1.00 90.56 97 ILE A C 1
ATOM 770 O O . ILE A 1 97 ? -9.757 -3.144 10.905 1.00 90.56 97 ILE A O 1
ATOM 774 N N . LEU A 1 98 ? -8.791 -2.219 9.090 1.00 92.81 98 LEU A N 1
ATOM 775 C CA . LEU A 1 98 ? -8.674 -3.465 8.336 1.00 92.81 98 LEU A CA 1
ATOM 776 C C . LEU A 1 98 ? -7.652 -4.399 9.002 1.00 92.81 98 LEU A C 1
ATOM 778 O O . LEU A 1 98 ? -6.654 -3.946 9.564 1.00 92.81 98 LEU A O 1
ATOM 782 N N . LEU A 1 99 ? -7.900 -5.704 8.932 1.00 92.31 99 LEU A N 1
ATOM 783 C CA . LEU A 1 99 ? -6.941 -6.720 9.350 1.00 92.31 99 LEU A CA 1
ATOM 784 C C . LEU A 1 99 ? -5.995 -7.051 8.198 1.00 92.31 99 LEU A C 1
ATOM 786 O O . LEU A 1 99 ? -6.429 -7.595 7.186 1.00 92.31 99 LEU A O 1
ATOM 790 N N . LEU A 1 100 ? -4.698 -6.783 8.385 1.00 91.44 100 LEU A N 1
ATOM 791 C CA . LEU A 1 100 ? -3.679 -7.052 7.368 1.00 91.44 100 LEU A CA 1
ATOM 792 C C . LEU A 1 100 ? -3.696 -8.513 6.898 1.00 91.44 100 LEU A C 1
ATOM 794 O O . LEU A 1 100 ? -3.729 -8.743 5.698 1.00 91.44 100 LEU A O 1
ATOM 798 N N . GLY A 1 101 ? -3.746 -9.481 7.818 1.00 91.12 101 GLY A N 1
ATOM 799 C CA . GLY A 1 101 ? -3.778 -10.903 7.450 1.00 91.12 101 GLY A CA 1
ATOM 800 C C . GLY A 1 101 ? -4.950 -11.259 6.531 1.00 91.12 101 GLY A C 1
ATOM 801 O O . GLY A 1 101 ? -4.762 -11.960 5.549 1.00 91.12 101 GLY A O 1
ATOM 802 N N . ASP A 1 102 ? -6.130 -10.675 6.762 1.00 93.44 102 ASP A N 1
ATOM 803 C CA . ASP A 1 102 ? -7.298 -10.922 5.910 1.00 93.44 102 ASP A CA 1
ATOM 804 C C . ASP A 1 102 ? -7.129 -10.303 4.512 1.00 93.44 102 ASP A C 1
ATOM 806 O O . ASP A 1 102 ? -7.547 -10.895 3.525 1.00 93.44 102 ASP A O 1
ATOM 810 N N . ILE A 1 103 ? -6.459 -9.148 4.399 1.00 93.25 103 ILE A N 1
ATOM 811 C CA . ILE A 1 103 ? -6.084 -8.573 3.096 1.00 93.25 103 ILE A CA 1
ATOM 812 C C . ILE A 1 103 ? -5.121 -9.507 2.358 1.00 93.25 103 ILE A C 1
ATOM 814 O O . ILE A 1 103 ? -5.309 -9.751 1.169 1.00 93.25 103 ILE A O 1
ATOM 818 N N . LEU A 1 104 ? -4.096 -10.019 3.044 1.00 92.12 104 LEU A N 1
ATOM 819 C CA . LEU A 1 104 ? -3.104 -10.909 2.438 1.00 92.12 104 LEU A CA 1
ATOM 820 C C . LEU A 1 104 ? -3.746 -12.212 1.954 1.00 92.12 104 LEU A C 1
ATOM 822 O O . LEU A 1 104 ? -3.518 -12.599 0.809 1.00 92.12 104 LEU A O 1
ATOM 826 N N . ASP A 1 105 ? -4.619 -12.812 2.766 1.00 92.12 105 ASP A N 1
ATOM 827 C CA . ASP A 1 105 ? -5.378 -14.012 2.407 1.00 92.12 105 ASP A CA 1
ATOM 828 C C . ASP A 1 105 ? -6.261 -13.771 1.172 1.00 92.12 105 ASP A C 1
ATOM 830 O O . ASP A 1 105 ? -6.237 -14.546 0.217 1.00 92.12 105 ASP A O 1
ATOM 834 N N . GLN A 1 106 ? -7.011 -12.663 1.154 1.00 92.88 106 GLN A N 1
ATOM 835 C CA . GLN A 1 106 ? -7.910 -12.303 0.049 1.00 92.88 106 GLN A CA 1
ATOM 836 C C . GLN A 1 106 ? -7.162 -12.020 -1.259 1.00 92.88 106 GLN A C 1
ATOM 838 O O . GLN A 1 106 ? -7.690 -12.272 -2.341 1.00 92.88 106 GLN A O 1
ATOM 843 N N . LEU A 1 107 ? -5.944 -11.486 -1.166 1.00 91.62 107 LEU A N 1
ATOM 844 C CA . LEU A 1 107 ? -5.081 -11.203 -2.311 1.00 91.62 107 LEU A CA 1
ATOM 845 C C . LEU A 1 107 ? -4.159 -12.379 -2.669 1.00 91.62 107 LEU A C 1
ATOM 847 O O . LEU A 1 107 ? -3.393 -12.270 -3.625 1.00 91.62 107 LEU A O 1
ATOM 851 N N . ASN A 1 108 ? -4.221 -13.488 -1.920 1.00 89.75 108 ASN A N 1
ATOM 852 C CA . ASN A 1 108 ? -3.326 -14.639 -2.051 1.00 89.75 108 ASN A CA 1
ATOM 853 C C . ASN A 1 108 ? -1.832 -14.242 -2.020 1.00 89.75 108 ASN A C 1
ATOM 855 O O . ASN A 1 108 ? -1.006 -14.775 -2.763 1.00 89.75 108 ASN A O 1
ATOM 859 N N . ILE A 1 109 ? -1.486 -13.277 -1.164 1.00 88.00 109 ILE A N 1
ATOM 860 C CA . ILE A 1 109 ? -0.108 -12.839 -0.933 1.00 88.00 109 ILE A CA 1
ATOM 861 C C . ILE A 1 109 ? 0.460 -13.706 0.190 1.00 88.00 109 ILE A C 1
ATOM 863 O O . ILE A 1 109 ? 0.032 -13.608 1.338 1.00 88.00 109 ILE A O 1
ATOM 867 N N . ARG A 1 110 ? 1.427 -14.567 -0.137 1.00 77.50 110 ARG A N 1
ATOM 868 C CA . ARG A 1 110 ? 2.141 -15.371 0.865 1.00 77.50 110 ARG A CA 1
ATOM 869 C C . ARG A 1 110 ? 3.089 -14.464 1.655 1.00 77.50 110 ARG A C 1
ATOM 871 O O . ARG A 1 110 ? 3.705 -13.583 1.072 1.00 77.50 110 ARG A O 1
ATOM 878 N N . GLU A 1 111 ? 3.252 -14.698 2.958 1.00 64.50 111 GLU A N 1
ATOM 879 C CA . GLU A 1 111 ? 4.166 -13.927 3.834 1.00 64.50 111 GLU A CA 1
ATOM 880 C C . GLU A 1 111 ? 5.672 -14.132 3.538 1.00 64.50 111 GLU A C 1
ATOM 882 O O . GLU A 1 111 ? 6.524 -13.812 4.367 1.00 64.50 111 GLU A O 1
ATOM 887 N N . ALA A 1 112 ? 6.035 -14.661 2.372 1.00 48.75 112 ALA A N 1
ATOM 888 C CA . ALA A 1 112 ? 7.427 -14.852 2.001 1.00 48.75 112 ALA A CA 1
ATOM 889 C C . ALA A 1 112 ? 7.930 -13.569 1.325 1.00 48.75 112 ALA A C 1
ATOM 891 O O . ALA A 1 112 ? 7.405 -13.179 0.293 1.00 48.75 112 ALA A O 1
ATOM 892 N N . GLY A 1 113 ? 8.864 -12.877 1.986 1.00 56.03 113 GLY A N 1
ATOM 893 C CA . GLY A 1 113 ? 9.609 -11.722 1.481 1.00 56.03 113 GLY A CA 1
ATOM 894 C C . GLY A 1 113 ? 8.806 -10.472 1.091 1.00 56.03 113 GLY A C 1
ATOM 895 O O . GLY A 1 113 ? 7.772 -10.488 0.440 1.00 56.03 113 GLY A O 1
ATOM 896 N N . VAL A 1 114 ? 9.356 -9.311 1.437 1.00 55.50 114 VAL A N 1
ATOM 897 C CA . VAL A 1 114 ? 8.811 -7.961 1.169 1.00 55.50 114 VAL A CA 1
ATOM 898 C C . VAL A 1 114 ? 8.475 -7.730 -0.323 1.00 55.50 114 VAL A C 1
ATOM 900 O O . VAL A 1 114 ? 7.632 -6.887 -0.630 1.00 55.50 114 VAL A O 1
ATOM 903 N N . ASN A 1 115 ? 9.081 -8.511 -1.230 1.00 60.22 115 ASN A N 1
ATOM 904 C CA . ASN A 1 115 ? 9.003 -8.359 -2.686 1.00 60.22 115 ASN A CA 1
ATOM 905 C C . ASN A 1 115 ? 8.765 -9.672 -3.464 1.00 60.22 115 ASN A C 1
ATOM 907 O O . ASN A 1 115 ? 8.795 -9.634 -4.693 1.00 60.22 115 ASN A O 1
ATOM 911 N N . GLU A 1 116 ? 8.599 -10.828 -2.810 1.00 60.41 116 GLU A N 1
ATOM 912 C CA . GLU A 1 116 ? 8.597 -12.100 -3.549 1.00 60.41 116 GLU A CA 1
ATOM 913 C C . GLU A 1 116 ? 7.310 -12.266 -4.372 1.00 60.41 116 GLU A C 1
ATOM 915 O O . GLU A 1 116 ? 6.204 -11.931 -3.939 1.00 60.41 116 GLU A O 1
ATOM 920 N N . GLY A 1 117 ? 7.462 -12.780 -5.594 1.00 69.94 117 GLY A N 1
ATOM 921 C CA . GLY A 1 117 ? 6.347 -13.114 -6.481 1.00 69.94 117 GLY A CA 1
ATOM 922 C C . GLY A 1 117 ? 5.824 -11.978 -7.368 1.00 69.94 117 GLY A C 1
ATOM 923 O O . GLY A 1 117 ? 4.843 -12.191 -8.084 1.00 69.94 117 GLY A O 1
ATOM 924 N N . LEU A 1 118 ? 6.448 -10.793 -7.369 1.00 82.44 118 LEU A N 1
ATOM 925 C CA . LEU A 1 118 ? 6.150 -9.748 -8.355 1.00 82.44 118 LEU A CA 1
ATOM 926 C C . LEU A 1 118 ? 7.073 -9.865 -9.572 1.00 82.44 118 LEU A C 1
ATOM 928 O O . LEU A 1 118 ? 8.287 -9.960 -9.432 1.00 82.44 118 LEU A O 1
ATOM 932 N N . THR A 1 119 ? 6.503 -9.774 -10.776 1.00 86.44 119 THR A N 1
ATOM 933 C CA . THR A 1 119 ? 7.295 -9.483 -11.981 1.00 86.44 119 THR A CA 1
ATOM 934 C C . THR A 1 119 ? 7.879 -8.073 -11.890 1.00 86.44 119 THR A C 1
ATOM 936 O O . THR A 1 119 ? 7.312 -7.225 -11.196 1.00 86.44 119 THR A O 1
ATOM 939 N N . TYR A 1 120 ? 8.950 -7.778 -12.633 1.00 83.62 120 TYR A N 1
ATOM 940 C CA . TYR A 1 120 ? 9.568 -6.444 -12.648 1.00 83.62 120 TYR A CA 1
ATOM 941 C C . TYR A 1 120 ? 8.546 -5.317 -12.895 1.00 83.62 120 TYR A C 1
ATOM 943 O O . TYR A 1 120 ? 8.424 -4.390 -12.095 1.00 83.62 120 TYR A O 1
ATOM 951 N N . ALA A 1 121 ? 7.699 -5.464 -13.918 1.00 85.44 121 ALA A N 1
ATOM 952 C CA . ALA A 1 121 ? 6.640 -4.496 -14.217 1.00 85.44 121 ALA A CA 1
ATOM 953 C C . ALA A 1 121 ? 5.650 -4.298 -13.050 1.00 85.44 121 ALA A C 1
ATOM 955 O O . ALA A 1 121 ? 5.182 -3.188 -12.786 1.00 85.44 121 ALA A O 1
ATOM 956 N N . LYS A 1 122 ? 5.318 -5.372 -12.320 1.00 88.56 122 LYS A N 1
ATOM 957 C CA . LYS A 1 122 ? 4.446 -5.286 -11.140 1.00 88.56 122 LYS A CA 1
ATOM 958 C C . LYS A 1 122 ? 5.158 -4.675 -9.942 1.00 88.56 122 LYS A C 1
ATOM 960 O O . LYS A 1 122 ? 4.515 -3.958 -9.176 1.00 88.56 122 LYS A O 1
ATOM 965 N N . PHE A 1 123 ? 6.453 -4.927 -9.800 1.00 88.19 123 PHE A N 1
ATOM 966 C CA . PHE A 1 123 ? 7.290 -4.287 -8.803 1.00 88.19 123 PHE A CA 1
ATOM 967 C C . PHE A 1 123 ? 7.356 -2.773 -9.028 1.00 88.19 123 PHE A C 1
ATOM 969 O O . PHE A 1 123 ? 7.062 -2.034 -8.094 1.00 88.19 123 PHE A O 1
ATOM 976 N N . GLU A 1 124 ? 7.646 -2.293 -10.243 1.00 87.62 124 GLU A N 1
ATOM 977 C CA . GLU A 1 124 ? 7.716 -0.850 -10.530 1.00 87.62 124 GLU A CA 1
ATOM 978 C C . GLU A 1 124 ? 6.390 -0.137 -10.244 1.00 87.62 124 GLU A C 1
ATOM 980 O O . GLU A 1 124 ? 6.362 0.894 -9.565 1.00 87.62 124 GLU A O 1
ATOM 985 N N . GLN A 1 125 ? 5.276 -0.725 -10.693 1.00 90.00 125 GLN A N 1
ATOM 986 C CA . GLN A 1 125 ? 3.931 -0.226 -10.404 1.00 90.00 125 GLN A CA 1
ATOM 987 C C . GLN A 1 125 ? 3.685 -0.136 -8.891 1.00 90.00 125 GLN A C 1
ATOM 989 O O . GLN A 1 125 ? 3.270 0.907 -8.377 1.00 90.00 125 GLN A O 1
ATOM 994 N N . ALA A 1 126 ? 3.962 -1.220 -8.162 1.00 90.94 126 ALA A N 1
ATOM 995 C CA . ALA A 1 126 ? 3.761 -1.265 -6.723 1.00 90.94 126 ALA A CA 1
ATOM 996 C C . ALA A 1 126 ? 4.675 -0.285 -5.976 1.00 90.94 126 ALA A C 1
ATOM 998 O O . ALA A 1 126 ? 4.211 0.406 -5.072 1.00 90.94 126 ALA A O 1
ATOM 999 N N . ALA A 1 127 ? 5.941 -0.164 -6.381 1.00 89.69 127 ALA A N 1
ATOM 1000 C CA . ALA A 1 127 ? 6.922 0.762 -5.822 1.00 89.69 127 ALA A CA 1
ATOM 1001 C C . ALA A 1 127 ? 6.491 2.222 -5.989 1.00 89.69 127 ALA A C 1
ATOM 1003 O O . ALA A 1 127 ? 6.548 2.999 -5.033 1.00 89.69 127 ALA A O 1
ATOM 1004 N N . ALA A 1 128 ? 6.001 2.596 -7.174 1.00 89.50 128 ALA A N 1
ATOM 1005 C CA . ALA A 1 128 ? 5.491 3.939 -7.430 1.00 89.50 128 ALA A CA 1
ATOM 1006 C C . ALA A 1 128 ? 4.278 4.267 -6.542 1.00 89.50 128 ALA A C 1
ATOM 1008 O O . ALA A 1 128 ? 4.203 5.352 -5.956 1.00 89.50 128 ALA A O 1
ATOM 1009 N N . ASN A 1 129 ? 3.348 3.323 -6.391 1.00 92.31 129 ASN A N 1
ATOM 1010 C CA . ASN A 1 129 ? 2.177 3.487 -5.531 1.00 92.31 129 ASN A CA 1
ATOM 1011 C C . ASN A 1 129 ? 2.538 3.520 -4.043 1.00 92.31 129 ASN A C 1
ATOM 1013 O O . ASN A 1 129 ? 2.013 4.354 -3.303 1.00 92.31 129 ASN A O 1
ATOM 1017 N N . TYR A 1 130 ? 3.471 2.672 -3.609 1.00 91.56 130 TYR A N 1
ATOM 1018 C CA . TYR A 1 130 ? 3.985 2.652 -2.241 1.00 91.56 130 TYR A CA 1
ATOM 1019 C C . TYR A 1 130 ? 4.705 3.960 -1.892 1.00 91.56 130 TYR A C 1
ATOM 1021 O O . TYR A 1 130 ? 4.491 4.524 -0.821 1.00 91.56 130 TYR A O 1
ATOM 1029 N N . TYR A 1 131 ? 5.479 4.520 -2.826 1.00 90.12 131 TYR A N 1
ATOM 1030 C CA . TYR A 1 131 ? 6.084 5.841 -2.662 1.00 90.12 131 TYR A CA 1
ATOM 1031 C C . TYR A 1 131 ? 5.033 6.933 -2.454 1.00 90.12 131 TYR A C 1
ATOM 1033 O O . TYR A 1 131 ? 5.114 7.686 -1.485 1.00 90.12 131 TYR A O 1
ATOM 1041 N N . ARG A 1 132 ? 3.994 6.984 -3.298 1.00 90.12 132 ARG A N 1
ATOM 1042 C CA . ARG A 1 132 ? 2.884 7.942 -3.131 1.00 90.12 132 ARG A CA 1
ATOM 1043 C C . ARG A 1 132 ? 2.185 7.768 -1.781 1.00 90.12 132 ARG A C 1
ATOM 1045 O O . ARG A 1 132 ? 1.844 8.762 -1.138 1.00 90.12 132 ARG A O 1
ATOM 1052 N N . PHE A 1 133 ? 1.982 6.523 -1.354 1.00 92.06 133 PHE A N 1
ATOM 1053 C CA . PHE A 1 133 ? 1.382 6.189 -0.068 1.00 92.06 133 PHE A CA 1
ATOM 1054 C C . PHE A 1 133 ? 2.195 6.729 1.110 1.00 92.06 133 PHE A C 1
ATOM 1056 O O . PHE A 1 133 ? 1.643 7.435 1.956 1.00 92.06 133 PHE A O 1
ATOM 1063 N N . GLU A 1 134 ? 3.496 6.437 1.150 1.00 90.12 134 GLU A N 1
ATOM 1064 C CA . GLU A 1 134 ? 4.380 6.883 2.228 1.00 90.12 134 GLU A CA 1
ATOM 1065 C C . GLU A 1 134 ? 4.566 8.402 2.219 1.00 90.12 134 GLU A C 1
ATOM 1067 O O . GLU A 1 134 ? 4.535 9.029 3.276 1.00 90.12 134 GLU A O 1
ATOM 1072 N N . THR A 1 135 ? 4.619 9.026 1.039 1.00 88.94 135 THR A N 1
ATOM 1073 C CA . THR A 1 135 ? 4.638 10.488 0.913 1.00 88.94 135 THR A CA 1
ATOM 1074 C C . THR A 1 135 ? 3.395 11.158 1.469 1.00 88.94 135 THR A C 1
ATOM 1076 O O . THR A 1 135 ? 3.519 12.175 2.142 1.00 88.94 135 THR A O 1
ATOM 1079 N N . LYS A 1 136 ? 2.201 10.588 1.272 1.00 89.38 136 LYS A N 1
ATOM 1080 C CA . LYS A 1 136 ? 0.974 11.116 1.894 1.00 89.38 136 LYS A CA 1
ATOM 1081 C C . LYS A 1 136 ? 0.949 10.925 3.424 1.00 89.38 136 LYS A C 1
ATOM 1083 O O . LYS A 1 136 ? 0.170 11.591 4.097 1.00 89.38 136 LYS A O 1
ATOM 1088 N N . ARG A 1 137 ? 1.764 10.019 3.982 1.00 88.00 137 ARG A N 1
ATOM 1089 C CA . ARG A 1 137 ? 1.860 9.749 5.434 1.00 88.00 137 ARG A CA 1
ATOM 1090 C C . ARG A 1 137 ? 2.942 10.559 6.138 1.00 88.00 137 ARG A C 1
ATOM 1092 O O . ARG A 1 137 ? 2.952 10.606 7.372 1.00 88.00 137 ARG A O 1
ATOM 1099 N N . ASP A 1 138 ? 3.871 11.133 5.388 1.00 85.38 138 ASP A N 1
ATOM 1100 C CA . ASP A 1 138 ? 4.922 11.967 5.946 1.00 85.38 138 ASP A CA 1
ATOM 1101 C C . ASP A 1 138 ? 4.431 13.396 6.190 1.00 85.38 138 ASP A C 1
ATOM 1103 O O . ASP A 1 138 ? 3.903 14.016 5.266 1.00 85.38 138 ASP A O 1
ATOM 1107 N N . PRO A 1 139 ? 4.648 13.954 7.398 1.00 84.88 139 PRO A N 1
ATOM 1108 C CA . PRO A 1 139 ? 4.334 15.355 7.684 1.00 84.88 139 PRO A CA 1
ATOM 1109 C C . PRO A 1 139 ? 5.025 16.322 6.715 1.00 84.88 139 PRO A C 1
ATOM 1111 O O . PRO A 1 139 ? 4.416 17.287 6.266 1.00 84.88 139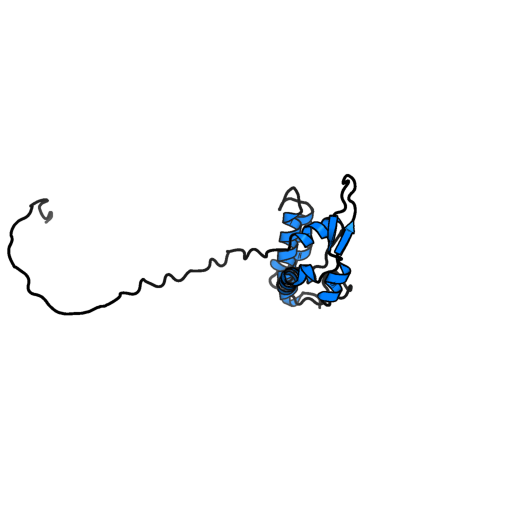 PRO A O 1
ATOM 1114 N N . ASP A 1 140 ? 6.268 16.010 6.340 1.00 85.12 140 ASP A N 1
ATOM 1115 C CA . ASP A 1 140 ? 7.089 16.816 5.428 1.00 85.12 140 ASP A CA 1
ATOM 1116 C C . ASP A 1 140 ? 6.912 16.412 3.950 1.00 85.12 140 ASP A C 1
ATOM 1118 O O . ASP A 1 140 ? 7.695 16.797 3.074 1.00 85.12 140 ASP A O 1
ATOM 1122 N N . GLY A 1 141 ? 5.904 15.584 3.653 1.00 85.75 141 GLY A N 1
ATOM 1123 C CA . GLY A 1 141 ? 5.632 15.073 2.317 1.00 85.75 141 GLY A CA 1
ATOM 1124 C C . GLY A 1 141 ? 6.871 14.439 1.686 1.00 85.75 141 GLY A C 1
ATOM 1125 O O . GLY A 1 141 ? 7.490 13.542 2.254 1.00 85.75 141 GLY A O 1
ATOM 1126 N N . ARG A 1 142 ? 7.262 14.921 0.497 1.00 82.06 142 ARG A N 1
ATOM 1127 C CA . ARG A 1 142 ? 8.374 14.355 -0.291 1.00 82.06 142 ARG A CA 1
ATOM 1128 C C . ARG A 1 142 ? 9.741 14.475 0.385 1.00 82.06 142 ARG A C 1
ATOM 1130 O O . ARG A 1 142 ? 10.615 13.674 0.068 1.00 82.06 142 ARG A O 1
ATOM 1137 N N . ALA A 1 143 ? 9.920 15.461 1.263 1.00 81.19 143 ALA A N 1
ATOM 1138 C CA . ALA A 1 143 ? 11.153 15.655 2.025 1.00 81.19 143 ALA A CA 1
ATOM 1139 C C . ALA A 1 143 ? 11.187 14.808 3.310 1.00 81.19 143 ALA A C 1
ATOM 1141 O O . ALA A 1 143 ? 12.203 14.780 4.000 1.00 81.19 143 ALA A O 1
ATOM 1142 N N . GLY A 1 144 ? 10.093 14.110 3.626 1.00 83.56 144 GLY A N 1
ATOM 1143 C CA . GLY A 1 144 ? 9.982 13.291 4.821 1.00 83.56 144 GLY A CA 1
ATOM 1144 C C . GLY A 1 144 ? 10.849 12.035 4.791 1.00 83.56 144 GLY A C 1
ATOM 1145 O O . GLY A 1 144 ? 11.279 11.540 3.739 1.00 83.56 144 GLY A O 1
ATOM 1146 N N . ASN A 1 145 ? 11.100 11.502 5.986 1.00 87.69 145 ASN A N 1
ATOM 1147 C CA . ASN A 1 145 ? 11.959 10.338 6.181 1.00 87.69 145 ASN A CA 1
ATOM 1148 C C . ASN A 1 145 ? 11.415 9.080 5.489 1.00 87.69 145 ASN A C 1
ATOM 1150 O O . ASN A 1 145 ? 12.200 8.336 4.899 1.00 87.69 145 ASN A O 1
ATOM 1154 N N . ARG A 1 146 ? 10.096 8.831 5.516 1.00 85.69 146 ARG A N 1
ATOM 1155 C CA . ARG A 1 146 ? 9.509 7.641 4.873 1.00 85.69 146 ARG A CA 1
ATOM 1156 C C . ARG A 1 146 ? 9.562 7.756 3.357 1.00 85.69 146 ARG A C 1
ATOM 1158 O O . ARG A 1 146 ? 9.917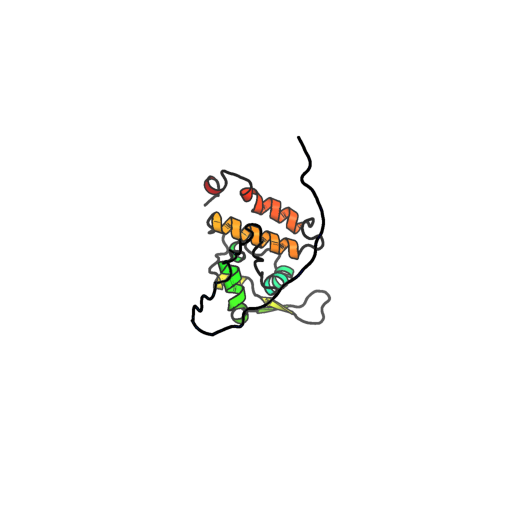 6.785 2.695 1.00 85.69 146 ARG A O 1
ATOM 1165 N N . SER A 1 147 ? 9.284 8.935 2.810 1.00 84.44 147 SER A N 1
ATOM 1166 C CA . SER A 1 147 ? 9.387 9.235 1.380 1.00 84.44 147 SER A CA 1
ATOM 1167 C C . SER A 1 147 ? 10.803 9.043 0.872 1.00 84.44 147 SER A C 1
ATOM 1169 O O . SER A 1 147 ? 11.016 8.354 -0.123 1.00 84.44 147 SER A O 1
ATOM 1171 N N . THR A 1 148 ? 11.777 9.620 1.575 1.00 85.62 148 THR A N 1
ATOM 1172 C CA . THR A 1 148 ? 13.191 9.520 1.212 1.00 85.62 148 THR A CA 1
ATOM 1173 C C . THR A 1 148 ? 13.662 8.073 1.278 1.00 85.62 148 THR A C 1
ATOM 1175 O O . THR A 1 148 ? 14.252 7.574 0.322 1.00 85.62 148 THR A O 1
ATOM 1178 N N . TRP A 1 149 ? 13.333 7.363 2.362 1.00 86.31 149 TRP A N 1
ATOM 1179 C CA . TRP A 1 149 ? 13.674 5.952 2.511 1.00 86.31 149 TRP A CA 1
ATOM 1180 C C . TRP A 1 149 ? 13.055 5.092 1.402 1.00 86.31 149 TRP A C 1
ATOM 1182 O O . TRP A 1 149 ? 13.764 4.307 0.774 1.00 86.31 149 TRP A O 1
ATOM 1192 N N . THR A 1 150 ? 11.767 5.294 1.109 1.00 84.81 150 THR A N 1
ATOM 1193 C CA . THR A 1 150 ? 11.016 4.548 0.087 1.00 84.81 150 THR A CA 1
ATOM 1194 C C . THR A 1 150 ? 11.565 4.790 -1.312 1.00 84.81 150 THR A C 1
ATOM 1196 O O . THR A 1 150 ? 11.754 3.844 -2.074 1.00 84.81 150 THR A O 1
ATOM 1199 N N . LYS A 1 151 ? 11.878 6.049 -1.641 1.00 84.44 151 LYS A N 1
ATOM 1200 C CA . LYS A 1 151 ? 12.511 6.409 -2.911 1.00 84.44 151 LYS A CA 1
ATOM 1201 C C . LYS A 1 151 ? 13.853 5.694 -3.073 1.00 84.44 151 LYS A C 1
ATOM 1203 O O . LYS A 1 151 ? 14.088 5.098 -4.117 1.00 84.44 151 LYS A O 1
ATOM 1208 N N . SER A 1 152 ? 14.696 5.703 -2.042 1.00 82.00 152 SER A N 1
ATOM 1209 C CA . SER A 1 152 ? 16.003 5.040 -2.089 1.00 82.00 152 SER A CA 1
ATOM 1210 C C . SER A 1 152 ? 15.912 3.510 -2.126 1.00 82.00 152 SER A C 1
ATOM 1212 O O . SER A 1 152 ? 16.756 2.883 -2.754 1.00 82.00 152 SER A O 1
ATOM 1214 N N . HIS A 1 153 ? 14.913 2.904 -1.472 1.00 81.44 153 HIS A N 1
ATOM 1215 C CA . HIS A 1 153 ? 14.788 1.442 -1.378 1.00 81.44 153 HIS A CA 1
ATOM 1216 C C . HIS A 1 153 ? 14.082 0.797 -2.572 1.00 81.44 153 HIS A C 1
ATOM 1218 O O . HIS A 1 153 ? 14.477 -0.290 -2.984 1.00 81.44 153 HIS A O 1
ATOM 1224 N N . PHE A 1 154 ? 13.047 1.433 -3.126 1.00 80.00 154 PHE A N 1
ATOM 1225 C CA . PHE A 1 154 ? 12.207 0.805 -4.153 1.00 80.00 154 PHE A CA 1
ATOM 1226 C C . PHE A 1 154 ? 12.341 1.447 -5.534 1.00 80.00 154 PHE A C 1
ATOM 1228 O O . PHE A 1 154 ? 12.255 0.745 -6.536 1.00 80.00 154 PHE A O 1
ATOM 1235 N N . LEU A 1 155 ? 12.608 2.755 -5.609 1.00 75.06 155 LEU A N 1
ATOM 1236 C CA . LEU A 1 155 ? 12.752 3.475 -6.884 1.00 75.06 155 LEU A CA 1
ATOM 1237 C C . LEU A 1 155 ? 14.209 3.539 -7.370 1.00 75.06 155 LEU A C 1
ATOM 1239 O O . LEU A 1 155 ? 14.554 4.337 -8.236 1.00 75.06 155 LEU A O 1
ATOM 1243 N N . PHE A 1 156 ? 15.089 2.706 -6.813 1.00 70.19 156 PHE A N 1
ATOM 1244 C CA . PHE A 1 156 ? 16.456 2.565 -7.312 1.00 70.19 156 PHE A CA 1
ATOM 1245 C C . PHE A 1 156 ? 16.477 1.985 -8.736 1.00 70.19 156 PHE A C 1
ATOM 1247 O O . PHE A 1 156 ? 17.220 2.461 -9.593 1.00 70.19 156 PHE A O 1
ATOM 1254 N N . TRP A 1 157 ? 15.618 0.997 -8.998 1.00 65.69 157 TRP A N 1
ATOM 1255 C CA . TRP A 1 157 ? 15.552 0.288 -10.276 1.00 65.69 157 TRP A CA 1
ATOM 1256 C C . TRP A 1 157 ? 14.983 1.134 -11.416 1.00 65.69 157 TRP A C 1
ATOM 1258 O O . TRP A 1 157 ? 15.428 0.997 -12.548 1.00 65.69 157 TRP A O 1
ATOM 1268 N N . THR A 1 158 ? 14.115 2.104 -11.117 1.00 64.88 158 THR A N 1
ATOM 1269 C CA . THR A 1 158 ? 13.442 2.924 -12.141 1.00 64.88 158 THR A CA 1
ATOM 1270 C C . THR A 1 158 ? 14.386 3.833 -12.940 1.00 64.88 158 THR A C 1
ATOM 1272 O O . THR A 1 158 ? 13.961 4.449 -13.909 1.00 64.88 158 THR A O 1
ATOM 1275 N N . ASN A 1 159 ? 15.654 3.968 -12.530 1.00 62.78 159 ASN A N 1
ATOM 1276 C CA . ASN A 1 159 ? 16.661 4.783 -13.225 1.00 62.78 159 ASN A CA 1
ATOM 1277 C C . ASN A 1 159 ? 17.776 3.947 -13.875 1.00 62.78 159 ASN A C 1
ATOM 1279 O O . ASN A 1 159 ? 18.762 4.509 -14.354 1.00 62.78 159 ASN A O 1
ATOM 1283 N N . ARG A 1 160 ? 17.659 2.616 -13.861 1.00 67.31 160 ARG A N 1
ATOM 1284 C CA . ARG A 1 160 ? 18.658 1.702 -14.413 1.00 67.31 160 ARG A CA 1
ATOM 1285 C C . ARG A 1 160 ? 18.153 1.117 -15.725 1.00 67.31 160 ARG A C 1
ATOM 1287 O O . ARG A 1 160 ? 17.097 0.503 -15.768 1.00 67.31 160 ARG A O 1
ATOM 1294 N N . SER A 1 161 ? 18.925 1.282 -16.795 1.00 65.88 161 SER A N 1
ATOM 1295 C CA . SER A 1 161 ? 18.586 0.728 -18.112 1.00 65.88 161 SER A CA 1
ATOM 1296 C C . SER A 1 161 ? 18.674 -0.802 -18.174 1.00 65.88 161 SER A C 1
ATOM 1298 O O . SER A 1 161 ? 18.128 -1.393 -19.092 1.00 65.88 161 SER A O 1
ATOM 1300 N N . ASP A 1 162 ? 19.361 -1.432 -17.217 1.00 73.75 162 ASP A N 1
ATOM 1301 C CA . ASP A 1 162 ? 19.543 -2.883 -17.081 1.00 73.75 162 ASP A CA 1
ATOM 1302 C C . 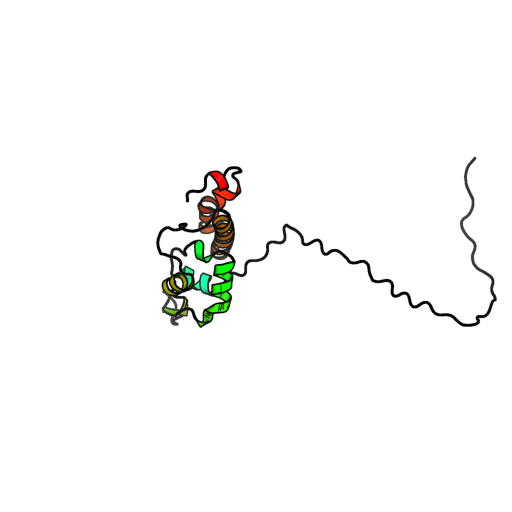ASP A 1 162 ? 18.658 -3.496 -15.979 1.00 73.75 162 ASP A C 1
ATOM 1304 O O . ASP A 1 162 ? 18.897 -4.614 -15.523 1.00 73.75 162 ASP A O 1
ATOM 1308 N N . ALA A 1 163 ? 17.668 -2.748 -15.484 1.00 70.00 163 ALA A N 1
ATOM 1309 C CA . ALA A 1 163 ? 16.912 -3.126 -14.297 1.00 70.00 163 ALA A CA 1
ATOM 1310 C C . ALA A 1 163 ? 16.073 -4.395 -14.483 1.00 70.00 163 ALA A C 1
ATOM 1312 O O . ALA A 1 163 ? 16.061 -5.235 -13.589 1.00 70.00 163 ALA A O 1
ATOM 1313 N N . GLU A 1 164 ? 15.418 -4.556 -15.635 1.00 69.38 164 GLU A N 1
ATOM 1314 C CA . GLU A 1 164 ? 14.613 -5.746 -15.932 1.00 69.38 164 GLU A CA 1
ATOM 1315 C C . GLU A 1 164 ? 15.485 -7.009 -16.020 1.00 69.38 164 GLU A C 1
ATOM 1317 O O . GLU A 1 164 ? 15.135 -8.039 -15.448 1.00 69.38 164 GLU A O 1
ATOM 1322 N N . ASP A 1 165 ? 16.669 -6.90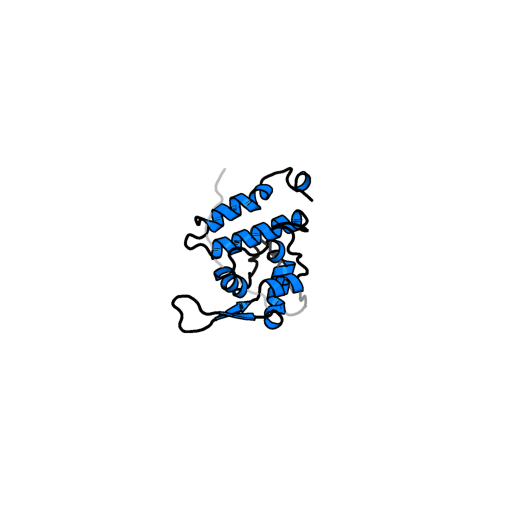0 -16.632 1.00 71.88 165 ASP A N 1
ATOM 1323 C CA . ASP A 1 165 ? 17.618 -8.010 -16.800 1.00 71.88 165 ASP A CA 1
ATOM 1324 C C . ASP A 1 165 ? 18.313 -8.424 -15.491 1.00 71.88 165 ASP A C 1
ATOM 1326 O O . ASP A 1 165 ? 18.848 -9.529 -15.381 1.00 71.88 165 ASP A O 1
ATOM 1330 N N . THR A 1 166 ? 18.344 -7.533 -14.495 1.00 70.19 166 THR A N 1
ATOM 1331 C CA . THR A 1 166 ? 19.074 -7.731 -13.231 1.00 70.19 166 THR A CA 1
ATOM 1332 C C . THR A 1 166 ? 18.165 -7.880 -12.014 1.00 70.19 166 THR A C 1
ATOM 1334 O O . THR A 1 166 ? 18.663 -8.054 -10.896 1.00 70.19 166 THR A O 1
ATOM 1337 N N . PHE A 1 167 ? 16.844 -7.840 -12.207 1.00 71.38 167 PHE A N 1
ATOM 1338 C CA . PHE A 1 167 ? 15.889 -8.000 -11.121 1.00 71.38 167 PHE A CA 1
ATOM 1339 C C . PHE A 1 167 ? 15.868 -9.459 -10.628 1.00 71.38 167 PHE A C 1
ATOM 1341 O O . PHE A 1 167 ? 15.675 -10.374 -11.430 1.00 71.38 167 PHE A O 1
ATOM 1348 N N . PRO A 1 168 ? 16.078 -9.712 -9.323 1.00 64.69 168 PRO A N 1
ATOM 1349 C CA . PRO A 1 168 ? 16.126 -11.072 -8.797 1.00 64.69 168 PRO A CA 1
ATOM 1350 C C . PRO A 1 168 ? 14.729 -11.720 -8.821 1.00 64.69 168 PRO A C 1
ATOM 1352 O O . PRO A 1 168 ? 13.771 -11.122 -8.329 1.00 64.69 168 PRO A O 1
ATOM 1355 N N . PHE A 1 169 ? 14.638 -12.925 -9.399 1.00 51.62 169 PHE A N 1
ATOM 1356 C CA . PHE A 1 169 ? 13.429 -13.765 -9.455 1.00 51.62 169 PHE A CA 1
ATOM 1357 C C . PHE A 1 169 ? 13.065 -14.384 -8.102 1.00 51.62 169 PHE A C 1
ATOM 1359 O O . PHE A 1 169 ? 13.999 -14.821 -7.388 1.00 51.62 169 PHE A O 1
#

pLDDT: mean 72.88, std 20.86, range [29.39, 95.06]

Organism: NCBI:txid2804958

Radius of gyration: 30.65 Å; Cα contacts (8 Å, |Δi|>4): 133; chains: 1; bounding box: 56×71×82 Å

Sequence (169 aa):
MNEAEMQGKLLSQMAGANPAADRANSKLMDPIVEHVEDPTAVIEVNIPHQLHEMAKYHRYLPLPIFTDNNLLYVRNHLSKIKTKKIQLPNMTEKISILLLGDILDQLNIREAGVNEGLTYAKFEQAAANYYRFETKRDPDGRAGNRSTWTKSHFLFWTNRSDAEDTFPF

Mean predicted aligned error: 15.08 Å

Secondary structure (DSSP, 8-state):
----------------------------PPP-------TT--------HHHHHHTTT-S---GGGGSHHHHHHHHHHGGGS-EEEEE-TT-SSEEEEE-HHHHHHHTT--SS-TTTT--HHHHHHHHHHHHHHHHHH-TTGGGSHHHHHHHHHHTTGGG-TTHHHH---

Solvent-accessible surface area (backbone atoms only — not comparable to full-atom values): 10960 Å² total; per-residue (Å²): 138,85,79,88,72,75,84,88,80,83,87,87,80,89,90,82,85,86,83,83,87,80,89,79,92,73,80,76,74,76,79,82,74,77,78,76,74,60,90,77,63,72,76,76,78,78,73,54,67,61,58,60,60,29,48,77,75,37,95,70,77,62,42,73,54,35,22,70,68,43,40,51,47,48,62,78,39,53,90,76,48,50,67,46,76,45,67,50,92,96,45,96,59,66,48,77,29,60,37,66,68,49,52,29,61,76,67,70,53,70,93,56,63,73,67,63,93,55,52,64,73,48,43,54,48,8,36,56,43,46,33,55,52,35,19,74,70,26,95,59,25,74,80,15,70,55,18,47,50,40,43,64,72,52,51,56,50,83,77,41,96,59,33,78,87,66,56,85,129